Protein AF-A0A7V1FAF7-F1 (afdb_monomer_lite)

Structure (mmCIF, N/CA/C/O backbone):
data_AF-A0A7V1FAF7-F1
#
_entry.id   AF-A0A7V1FAF7-F1
#
loop_
_atom_site.group_PDB
_atom_site.id
_atom_site.type_symbol
_atom_site.label_atom_id
_atom_site.label_alt_id
_atom_site.label_comp_id
_atom_site.label_asym_id
_atom_site.label_entity_id
_atom_site.label_seq_id
_atom_site.pdbx_PDB_ins_code
_atom_site.Cartn_x
_atom_site.Cartn_y
_atom_site.Cartn_z
_atom_site.occupancy
_atom_site.B_iso_or_equiv
_atom_site.auth_seq_id
_atom_site.auth_comp_id
_atom_site.auth_asym_id
_atom_site.auth_atom_id
_atom_site.pdbx_PDB_model_num
ATOM 1 N N . MET A 1 1 ? -52.181 -5.041 28.558 1.00 62.94 1 MET A N 1
ATOM 2 C CA . MET A 1 1 ? -51.401 -6.006 27.743 1.00 62.94 1 MET A CA 1
ATOM 3 C C . MET A 1 1 ? -51.060 -5.486 26.342 1.00 62.94 1 MET A C 1
ATOM 5 O O . MET A 1 1 ? -49.881 -5.386 26.046 1.00 62.94 1 MET A O 1
ATOM 9 N N . LYS A 1 2 ? -52.021 -5.054 25.504 1.00 54.78 2 LYS A N 1
ATOM 10 C CA . LYS A 1 2 ? -51.749 -4.560 24.126 1.00 54.78 2 LYS A CA 1
ATOM 11 C C . LYS A 1 2 ? -50.791 -3.352 24.036 1.00 54.78 2 LYS A C 1
ATOM 13 O O . LYS A 1 2 ? -49.949 -3.3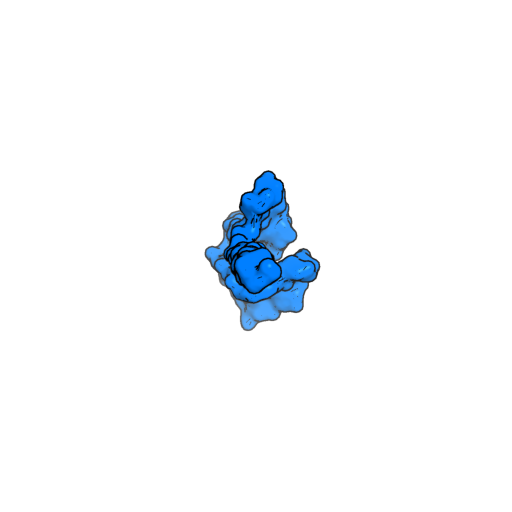06 23.151 1.00 54.78 2 LYS A O 1
ATOM 18 N N . ARG A 1 3 ? -50.874 -2.408 24.985 1.00 58.31 3 ARG A N 1
ATOM 19 C CA . ARG A 1 3 ? -49.975 -1.233 25.065 1.00 58.31 3 ARG A CA 1
ATOM 20 C C . ARG A 1 3 ? -48.541 -1.581 25.492 1.00 58.31 3 ARG A C 1
ATOM 22 O O . ARG A 1 3 ? -47.605 -0.951 25.025 1.00 58.31 3 ARG A O 1
ATOM 29 N N . LEU A 1 4 ? -48.383 -2.606 26.332 1.00 60.22 4 LEU A N 1
ATOM 30 C CA . LEU A 1 4 ? -47.076 -3.121 26.762 1.00 60.22 4 LEU A CA 1
ATOM 31 C C . LEU A 1 4 ? -46.378 -3.885 25.626 1.00 60.22 4 LEU A C 1
ATOM 33 O O . LEU A 1 4 ? -45.182 -3.717 25.426 1.00 60.22 4 LEU A O 1
ATOM 37 N N . LEU A 1 5 ? -47.138 -4.649 24.832 1.00 65.06 5 LEU A N 1
ATOM 38 C CA . LEU A 1 5 ? -46.630 -5.335 23.637 1.00 65.06 5 LEU A CA 1
ATOM 39 C C . LEU A 1 5 ? -46.196 -4.348 22.538 1.00 65.06 5 LEU A C 1
ATOM 41 O O . LEU A 1 5 ? -45.150 -4.540 21.929 1.00 65.06 5 LEU A O 1
ATOM 45 N N . ALA A 1 6 ? -46.953 -3.266 22.324 1.00 64.75 6 ALA A N 1
ATOM 46 C CA . ALA A 1 6 ? -46.592 -2.223 21.361 1.00 64.75 6 ALA A CA 1
ATOM 47 C C . ALA A 1 6 ? -45.330 -1.441 21.775 1.00 64.75 6 ALA A C 1
ATOM 49 O O . ALA A 1 6 ? -44.486 -1.150 20.933 1.00 64.75 6 ALA A O 1
ATOM 50 N N . ALA A 1 7 ? -45.172 -1.144 23.071 1.00 62.56 7 ALA A N 1
ATOM 51 C CA . ALA A 1 7 ? -43.970 -0.494 23.594 1.00 62.56 7 ALA A CA 1
ATOM 52 C C . ALA A 1 7 ? -42.727 -1.393 23.469 1.00 62.56 7 ALA A C 1
ATOM 54 O O . ALA A 1 7 ? -41.672 -0.921 23.058 1.00 62.56 7 ALA A O 1
ATOM 55 N N . ALA A 1 8 ? -42.860 -2.694 23.747 1.00 62.22 8 ALA A N 1
ATOM 56 C CA . ALA A 1 8 ? -41.775 -3.658 23.566 1.00 62.22 8 ALA A CA 1
ATOM 57 C C . ALA A 1 8 ? -41.355 -3.795 22.091 1.00 62.22 8 ALA A C 1
ATOM 59 O O . ALA A 1 8 ? -40.163 -3.798 21.796 1.00 62.22 8 ALA A O 1
ATOM 60 N N . ALA A 1 9 ? -42.313 -3.835 21.158 1.00 61.75 9 ALA A N 1
ATOM 61 C CA . ALA A 1 9 ? -42.026 -3.886 19.723 1.00 61.75 9 ALA A CA 1
ATOM 62 C C . ALA A 1 9 ? -41.311 -2.619 19.215 1.00 61.75 9 ALA A C 1
ATOM 64 O O . ALA A 1 9 ? -40.404 -2.714 18.392 1.00 61.75 9 ALA A O 1
ATOM 65 N N . LEU A 1 10 ? -41.673 -1.442 19.740 1.00 59.59 10 LEU A N 1
ATOM 66 C CA . LEU A 1 10 ? -41.027 -0.174 19.396 1.00 59.59 10 LEU A CA 1
ATOM 67 C C . LEU A 1 10 ? -39.584 -0.110 19.925 1.00 59.59 10 LEU A C 1
ATOM 69 O O . LEU A 1 10 ? -38.686 0.299 19.201 1.00 59.59 10 LEU A O 1
ATOM 73 N N . VAL A 1 11 ? -39.339 -0.579 21.152 1.00 59.62 11 VAL A N 1
ATOM 74 C CA . VAL A 1 11 ? -37.986 -0.662 21.731 1.00 59.62 11 VAL A CA 1
ATOM 75 C C . VAL A 1 11 ? -37.106 -1.646 20.948 1.00 59.62 11 VAL A C 1
ATOM 77 O O . VAL A 1 11 ? -35.963 -1.320 20.644 1.00 59.62 11 VAL A O 1
ATOM 80 N N . PHE A 1 12 ? -37.638 -2.800 20.533 1.00 59.75 12 PHE A N 1
ATOM 81 C CA . PHE A 1 12 ? -36.916 -3.738 19.660 1.00 59.75 12 PHE A CA 1
ATOM 82 C C . PHE A 1 12 ? -36.605 -3.147 18.275 1.00 59.75 12 PHE A C 1
ATOM 84 O O . PHE A 1 12 ? -35.514 -3.365 17.754 1.00 59.75 12 PHE A O 1
ATOM 91 N N . ALA A 1 13 ? -37.523 -2.365 17.699 1.00 59.53 13 ALA A N 1
ATOM 92 C CA . ALA A 1 13 ? -37.303 -1.683 16.424 1.00 59.53 13 ALA A CA 1
ATOM 93 C C . ALA A 1 13 ? -36.265 -0.549 16.523 1.00 59.53 13 ALA A C 1
ATOM 95 O O . ALA A 1 13 ? -35.507 -0.350 15.580 1.00 59.53 13 ALA A O 1
ATOM 96 N N . LEU A 1 14 ? -36.191 0.158 17.660 1.00 54.50 14 LEU A N 1
ATOM 97 C CA . LEU A 1 14 ? -35.191 1.208 17.898 1.00 54.50 14 LEU A CA 1
ATOM 98 C C . LEU A 1 14 ? -33.787 0.661 18.208 1.00 54.50 14 LEU A C 1
ATOM 100 O O . LEU A 1 14 ? -32.803 1.311 17.871 1.00 54.50 14 LEU A O 1
ATOM 104 N N . ILE A 1 15 ? -33.676 -0.512 18.840 1.00 56.88 15 ILE A N 1
ATOM 105 C CA . ILE A 1 15 ? -32.377 -1.145 19.138 1.00 56.88 15 ILE A CA 1
ATOM 106 C C . ILE A 1 15 ? -31.822 -1.878 17.901 1.00 56.88 15 ILE A C 1
ATOM 108 O O . ILE A 1 15 ? -30.610 -1.986 17.738 1.00 56.88 15 ILE A O 1
ATOM 112 N N . GLY A 1 16 ? -32.695 -2.358 17.009 1.00 53.09 16 GLY A N 1
ATOM 113 C CA . GLY A 1 16 ? -32.323 -3.174 15.848 1.00 53.09 16 GLY A CA 1
ATOM 114 C C . GLY A 1 16 ? -31.709 -2.427 14.659 1.00 53.09 16 GLY A C 1
ATOM 115 O O . GLY A 1 16 ? -31.289 -3.075 13.704 1.00 53.09 16 GLY A O 1
ATOM 116 N N . THR A 1 17 ? -31.643 -1.094 14.679 1.00 57.44 17 THR A N 1
ATOM 117 C CA . THR A 1 17 ? -31.126 -0.293 13.556 1.00 57.44 17 THR A CA 1
ATOM 118 C C . THR A 1 17 ? -29.872 0.487 13.932 1.00 57.44 17 THR A C 1
ATOM 120 O O . THR A 1 17 ? -29.803 1.699 13.738 1.00 57.44 17 THR A O 1
ATOM 123 N N . THR A 1 18 ? -28.844 -0.183 14.446 1.00 56.47 18 THR A N 1
ATOM 124 C CA . THR A 1 18 ? -27.482 0.326 14.269 1.00 56.47 18 THR A CA 1
ATOM 125 C C . THR A 1 18 ? -27.010 -0.129 12.894 1.00 56.47 18 THR A C 1
ATOM 127 O O . THR A 1 18 ? -26.489 -1.226 12.710 1.00 56.47 18 THR A O 1
ATOM 130 N N . LEU A 1 19 ? -27.240 0.705 11.878 1.00 60.78 19 LEU A N 1
ATOM 131 C CA . LEU A 1 19 ? -26.516 0.545 10.622 1.00 60.78 19 LEU A CA 1
ATOM 132 C C . LEU A 1 19 ? -25.037 0.708 10.975 1.00 60.78 19 LEU A C 1
ATOM 134 O O . LEU A 1 19 ? -24.624 1.795 11.375 1.00 60.78 19 LEU A O 1
ATOM 138 N N . ALA A 1 20 ? -24.268 -0.380 10.918 1.00 58.81 20 ALA A N 1
ATOM 139 C CA . ALA A 1 20 ? -22.827 -0.328 11.093 1.00 58.81 20 ALA A CA 1
ATOM 140 C C . ALA A 1 20 ? -22.273 0.570 9.985 1.00 58.81 20 ALA A C 1
ATOM 142 O O . ALA A 1 20 ? -22.133 0.154 8.836 1.00 58.81 20 ALA A O 1
ATOM 143 N N . GLN A 1 21 ? -22.049 1.840 10.312 1.00 57.69 21 GLN A N 1
ATOM 144 C CA . GLN A 1 21 ? -21.424 2.772 9.398 1.00 57.69 21 GLN A CA 1
ATOM 145 C C . GLN A 1 21 ? -20.025 2.231 9.128 1.00 57.69 21 GLN A C 1
ATOM 147 O O . GLN A 1 21 ? -19.254 2.017 10.063 1.00 57.69 21 GLN A O 1
ATOM 152 N N . THR A 1 22 ? -19.709 1.962 7.862 1.00 59.22 22 THR A N 1
ATOM 153 C CA . THR A 1 22 ? -18.344 1.624 7.466 1.00 59.22 22 THR A CA 1
ATOM 154 C C . THR A 1 22 ? -17.478 2.843 7.747 1.00 59.22 22 THR A C 1
ATOM 156 O O . THR A 1 22 ? -17.445 3.799 6.974 1.00 59.22 22 THR A O 1
ATOM 159 N N . VAL A 1 23 ? -16.826 2.837 8.902 1.00 64.38 23 VAL A N 1
ATOM 160 C CA . VAL A 1 23 ? -15.763 3.777 9.218 1.00 64.38 23 VAL A CA 1
ATOM 161 C C . VAL A 1 23 ? -14.527 3.230 8.523 1.00 64.38 23 VAL A C 1
ATOM 163 O O . VAL A 1 23 ? -14.087 2.123 8.824 1.00 64.38 23 VAL A O 1
ATOM 166 N N . TYR A 1 24 ? -13.991 3.974 7.557 1.00 65.50 24 TYR A N 1
ATOM 167 C CA . TYR A 1 24 ? -12.649 3.698 7.061 1.00 65.50 24 TYR A CA 1
ATOM 168 C C . TYR A 1 24 ? -11.691 3.937 8.228 1.00 65.50 24 TYR A C 1
ATOM 170 O O . TYR A 1 24 ? -11.490 5.077 8.641 1.00 65.50 24 TYR A O 1
ATOM 178 N N . SER A 1 25 ? -11.184 2.856 8.812 1.00 82.88 25 SER A N 1
ATOM 179 C CA . SER A 1 25 ? -10.341 2.906 10.006 1.00 82.88 25 SER A CA 1
ATOM 180 C C . SER A 1 25 ? -8.881 3.190 9.681 1.00 82.88 25 SER A C 1
ATOM 182 O O . SER A 1 25 ? -8.153 3.618 10.563 1.00 82.88 25 SER A O 1
ATOM 184 N N . ASP A 1 26 ? -8.453 2.992 8.435 1.00 92.56 26 ASP A N 1
ATOM 185 C CA . ASP A 1 26 ? -7.047 3.057 8.050 1.00 92.56 26 ASP A CA 1
ATOM 186 C C . ASP A 1 26 ? -6.804 4.061 6.912 1.00 92.56 26 ASP A C 1
ATOM 188 O O . ASP A 1 26 ? -7.521 4.082 5.908 1.00 92.56 26 ASP A O 1
ATOM 192 N N . LEU A 1 27 ? -5.735 4.849 7.039 1.00 95.25 27 LEU A N 1
ATOM 193 C CA . LEU A 1 27 ? -5.118 5.595 5.942 1.00 95.25 27 LEU A CA 1
ATOM 194 C C . LEU A 1 27 ? -3.801 4.930 5.548 1.00 95.25 27 LEU A C 1
ATOM 196 O O . LEU A 1 27 ? -2.981 4.617 6.410 1.00 95.25 27 LEU A O 1
ATOM 200 N N . PHE A 1 28 ? -3.565 4.784 4.248 1.00 97.56 28 PHE A N 1
ATOM 201 C CA . PHE A 1 28 ? -2.270 4.369 3.713 1.00 97.56 28 PHE A CA 1
ATOM 202 C C . PHE A 1 28 ? -1.528 5.587 3.168 1.00 97.56 28 PHE A C 1
ATOM 204 O O . PHE A 1 28 ? -2.108 6.403 2.452 1.00 97.56 28 PHE A O 1
ATOM 211 N N . VAL A 1 29 ? -0.251 5.710 3.520 1.00 98.19 29 VAL A N 1
ATOM 212 C CA . VAL A 1 29 ? 0.606 6.841 3.154 1.00 98.19 29 VAL A CA 1
ATOM 213 C C . VAL A 1 29 ? 1.770 6.317 2.338 1.00 98.19 29 VAL A C 1
ATOM 215 O O . VAL A 1 29 ? 2.552 5.507 2.831 1.00 98.19 29 VAL A O 1
ATOM 218 N N . LEU A 1 30 ? 1.881 6.778 1.095 1.00 98.50 30 LEU A N 1
ATOM 219 C CA . LEU A 1 30 ? 3.007 6.441 0.239 1.00 98.50 30 LEU A CA 1
ATOM 220 C C . LEU A 1 30 ? 4.213 7.330 0.564 1.00 98.50 30 LEU A C 1
ATOM 222 O O . LEU A 1 30 ? 4.149 8.549 0.403 1.00 98.50 30 LEU A O 1
ATOM 226 N N . ASN A 1 31 ? 5.327 6.716 0.955 1.00 97.81 31 ASN A N 1
ATOM 227 C CA . ASN A 1 31 ? 6.591 7.397 1.212 1.00 97.81 31 ASN A CA 1
ATOM 228 C C . ASN A 1 31 ? 7.480 7.293 -0.035 1.00 97.81 31 ASN A C 1
ATOM 230 O O . ASN A 1 31 ? 8.365 6.447 -0.089 1.00 97.81 31 ASN A O 1
ATOM 234 N N . GLY A 1 32 ? 7.251 8.146 -1.039 1.00 95.75 32 GLY A N 1
ATOM 235 C CA . GLY A 1 32 ? 7.875 8.024 -2.368 1.00 95.75 32 GLY A CA 1
ATOM 236 C C . GLY A 1 32 ? 9.400 7.847 -2.367 1.00 95.75 32 GLY A C 1
ATOM 237 O O . GLY A 1 32 ? 9.909 6.889 -2.931 1.00 95.75 32 GLY A O 1
ATOM 238 N N . LEU A 1 33 ? 10.134 8.729 -1.680 1.00 93.06 33 LEU A N 1
ATOM 239 C CA . LEU A 1 33 ? 11.602 8.632 -1.571 1.00 93.06 33 LEU A CA 1
ATOM 240 C C . LEU A 1 33 ? 12.081 7.518 -0.630 1.00 93.06 33 LEU A C 1
ATOM 242 O O . LEU A 1 33 ? 13.255 7.169 -0.645 1.00 93.06 33 LEU A O 1
ATOM 246 N N . GLY A 1 34 ? 11.198 7.025 0.236 1.00 96.69 34 GLY A N 1
ATOM 247 C CA . GLY A 1 34 ? 11.496 5.952 1.177 1.00 96.69 34 GLY A CA 1
ATOM 248 C C . GLY A 1 34 ? 11.046 4.579 0.689 1.00 96.69 34 GLY A C 1
ATOM 249 O O . GLY A 1 34 ? 11.142 3.646 1.478 1.00 96.69 34 GLY A O 1
ATOM 250 N N . GLU A 1 35 ? 10.497 4.480 -0.529 1.00 98.06 35 GLU A N 1
ATOM 251 C CA . GLU A 1 35 ? 10.071 3.238 -1.200 1.00 98.06 35 GLU A CA 1
ATOM 252 C C . GLU A 1 35 ? 9.264 2.302 -0.291 1.00 98.06 35 GLU A C 1
ATOM 254 O O . GLU A 1 35 ? 9.471 1.089 -0.199 1.00 98.06 35 GLU A O 1
ATOM 259 N N . THR A 1 36 ? 8.337 2.905 0.451 1.00 98.56 36 THR A N 1
ATOM 260 C CA . THR A 1 36 ? 7.501 2.207 1.423 1.00 98.56 36 THR A CA 1
ATOM 261 C C . THR A 1 36 ? 6.094 2.785 1.474 1.00 98.56 36 THR A C 1
ATOM 263 O O . THR A 1 36 ? 5.840 3.924 1.077 1.00 98.56 36 THR A O 1
ATOM 266 N N . VAL A 1 37 ? 5.170 2.010 2.036 1.00 98.75 37 VAL A N 1
ATOM 267 C CA . VAL A 1 37 ? 3.841 2.469 2.441 1.00 98.75 37 VAL A CA 1
ATOM 268 C C . VAL A 1 37 ? 3.704 2.344 3.956 1.00 98.75 37 VAL A C 1
ATOM 270 O O . VAL A 1 37 ? 3.919 1.270 4.513 1.00 98.75 37 VAL A O 1
ATOM 273 N N . SER A 1 38 ? 3.308 3.425 4.624 1.00 98.56 38 SER A N 1
ATOM 274 C CA . SER A 1 38 ? 2.917 3.437 6.041 1.00 98.56 38 SER A CA 1
ATOM 275 C C . SER A 1 38 ? 1.396 3.316 6.194 1.00 98.56 38 SER A C 1
ATOM 277 O O . SER A 1 38 ? 0.645 3.632 5.270 1.00 98.56 38 SER A O 1
ATOM 279 N N . LYS A 1 39 ? 0.928 2.905 7.377 1.00 97.50 39 LYS A N 1
ATOM 280 C CA . LYS A 1 39 ? -0.497 2.864 7.743 1.00 97.50 39 LYS A CA 1
ATOM 281 C C . LYS A 1 39 ? -0.768 3.716 8.980 1.00 97.50 39 LYS A C 1
ATOM 283 O O . LYS A 1 39 ? -0.010 3.647 9.944 1.00 97.50 39 LYS A O 1
ATOM 288 N N . ILE A 1 40 ? -1.858 4.472 8.977 1.00 97.06 40 ILE A N 1
ATOM 289 C CA . ILE A 1 40 ? -2.370 5.205 10.138 1.00 97.06 40 ILE A CA 1
ATOM 290 C C . ILE A 1 40 ? -3.739 4.627 10.481 1.00 97.06 40 ILE A C 1
ATOM 292 O O . ILE A 1 40 ? -4.662 4.746 9.680 1.00 97.06 40 ILE A O 1
ATOM 296 N N . GLY A 1 41 ? -3.855 4.015 11.656 1.00 94.62 41 GLY A N 1
ATOM 297 C CA . GLY A 1 41 ? -5.123 3.558 12.216 1.00 94.62 41 GLY A CA 1
ATOM 298 C C . GLY A 1 41 ? -5.793 4.710 12.942 1.00 94.62 41 GLY A C 1
ATOM 299 O O . GLY A 1 41 ? -5.329 5.138 13.998 1.00 94.62 41 GLY A O 1
ATOM 300 N N . LEU A 1 42 ? -6.867 5.225 12.354 1.00 91.06 42 LEU A N 1
ATOM 301 C CA . LEU A 1 42 ? -7.664 6.339 12.861 1.00 91.06 42 LEU A CA 1
ATOM 302 C C . LEU A 1 42 ? -8.473 5.958 14.105 1.00 91.06 42 LEU A C 1
ATOM 304 O O . LEU A 1 42 ? -8.832 6.829 14.890 1.00 91.06 42 LEU A O 1
ATOM 308 N N . THR A 1 43 ? -8.768 4.669 14.283 1.00 89.25 43 THR A N 1
ATOM 309 C CA . THR A 1 43 ? -9.476 4.144 15.459 1.00 89.25 43 THR A CA 1
ATOM 310 C C . THR A 1 43 ? -8.533 3.736 16.585 1.00 89.25 43 THR A C 1
ATOM 312 O O . THR A 1 43 ? -8.860 3.896 17.756 1.00 89.25 43 THR A O 1
ATOM 315 N N . GLU A 1 44 ? -7.362 3.216 16.235 1.00 88.06 44 GLU A N 1
ATOM 316 C CA . GLU A 1 44 ? -6.342 2.730 17.160 1.00 88.06 44 GLU A CA 1
ATOM 317 C C . GLU A 1 44 ? -5.410 3.840 17.652 1.00 88.06 44 GLU A C 1
ATOM 319 O O . GLU A 1 44 ? -4.582 3.577 18.522 1.00 88.06 44 GLU A O 1
ATOM 324 N N . ASP A 1 45 ? -5.516 5.040 17.070 1.00 88.62 45 ASP A N 1
ATOM 325 C CA . ASP A 1 45 ? -4.601 6.168 17.278 1.00 88.62 45 ASP A CA 1
ATOM 326 C C . ASP A 1 45 ? -3.129 5.729 17.164 1.00 88.62 45 ASP A C 1
ATOM 328 O O . ASP A 1 45 ? -2.276 5.987 18.016 1.00 88.62 45 ASP A O 1
ATOM 332 N N . ARG A 1 46 ? -2.843 4.951 16.110 1.00 94.56 46 ARG A N 1
ATOM 333 C CA . ARG A 1 46 ? -1.554 4.279 15.925 1.00 94.56 46 ARG A CA 1
ATOM 334 C C . ARG A 1 46 ? -1.032 4.432 14.507 1.00 94.56 46 ARG A C 1
ATOM 336 O O . ARG A 1 46 ? -1.756 4.267 13.531 1.00 94.56 46 ARG A O 1
ATOM 343 N N . ILE A 1 47 ? 0.277 4.651 14.405 1.00 97.31 47 ILE A N 1
ATOM 344 C CA . ILE A 1 47 ? 1.010 4.662 13.140 1.00 97.31 47 ILE A CA 1
ATOM 345 C C . ILE A 1 47 ? 1.863 3.394 13.036 1.00 97.31 47 ILE A C 1
ATOM 347 O O . ILE A 1 47 ? 2.618 3.054 13.950 1.00 97.31 47 ILE A O 1
ATOM 351 N N . TRP A 1 48 ? 1.768 2.712 11.898 1.00 97.62 48 TRP A N 1
ATOM 352 C CA . TRP A 1 48 ? 2.687 1.664 11.465 1.00 97.62 48 TRP A CA 1
ATOM 353 C C . TRP A 1 48 ? 3.541 2.213 10.325 1.00 97.62 48 TRP A C 1
ATOM 355 O O . TRP A 1 48 ? 3.093 2.304 9.181 1.00 97.62 48 TRP A O 1
ATOM 365 N N . ASN A 1 49 ? 4.765 2.616 10.654 1.00 98.06 49 ASN A N 1
ATOM 366 C CA . ASN A 1 49 ? 5.706 3.135 9.668 1.00 98.06 49 ASN A CA 1
ATOM 367 C C . ASN A 1 49 ? 6.272 2.009 8.805 1.00 98.06 49 ASN A C 1
ATOM 369 O O . ASN A 1 49 ? 6.578 0.940 9.331 1.00 98.06 49 ASN A O 1
ATOM 373 N N . ASN A 1 50 ? 6.465 2.291 7.514 1.00 97.81 50 ASN A N 1
ATOM 374 C CA . ASN A 1 50 ? 7.157 1.410 6.570 1.00 97.81 50 ASN A CA 1
ATOM 375 C C . ASN A 1 50 ? 6.579 -0.016 6.553 1.00 97.81 50 ASN A C 1
ATOM 377 O O . ASN A 1 50 ? 7.312 -1.001 6.585 1.00 97.81 50 ASN A O 1
ATOM 381 N N . LEU A 1 51 ? 5.249 -0.112 6.568 1.00 97.81 51 LEU A N 1
ATOM 382 C CA . LEU A 1 51 ? 4.514 -1.367 6.696 1.00 97.81 51 LEU A CA 1
ATOM 383 C C . LEU A 1 51 ? 4.740 -2.297 5.497 1.00 97.81 51 LEU A C 1
ATOM 385 O O . LEU A 1 51 ? 4.854 -3.507 5.676 1.00 97.81 51 LEU A O 1
ATOM 389 N N . TYR A 1 52 ? 4.817 -1.730 4.293 1.00 98.19 52 TYR A N 1
ATOM 390 C CA . TYR A 1 52 ? 5.125 -2.454 3.061 1.00 98.19 52 TYR A CA 1
ATOM 391 C C . TYR A 1 52 ? 6.286 -1.779 2.340 1.00 98.19 52 TYR A C 1
ATOM 393 O O . TYR A 1 52 ? 6.342 -0.551 2.299 1.00 98.19 52 TYR A O 1
ATOM 401 N N . THR A 1 53 ? 7.181 -2.567 1.752 1.00 98.06 53 THR A N 1
ATOM 402 C CA . THR A 1 53 ? 8.183 -2.093 0.787 1.00 98.06 53 THR A CA 1
ATOM 403 C C . THR A 1 53 ? 7.572 -2.032 -0.608 1.00 98.06 53 THR A C 1
ATOM 405 O O . THR A 1 53 ? 6.697 -2.841 -0.935 1.00 98.06 53 THR A O 1
ATOM 408 N N . THR A 1 54 ? 8.035 -1.093 -1.425 1.00 98.31 54 THR A N 1
ATOM 409 C CA . THR A 1 54 ? 7.587 -0.925 -2.811 1.00 98.31 54 THR A CA 1
ATOM 410 C C . THR A 1 54 ? 8.672 -1.316 -3.811 1.00 98.31 54 THR A C 1
ATOM 412 O O . THR A 1 54 ? 9.762 -1.724 -3.413 1.00 98.31 54 THR A O 1
ATOM 415 N N . GLY A 1 55 ? 8.364 -1.189 -5.104 1.00 97.44 55 GLY A N 1
ATOM 416 C CA . GLY A 1 55 ? 9.387 -1.084 -6.144 1.00 97.44 55 GLY A CA 1
ATOM 417 C C . GLY A 1 55 ? 9.939 0.342 -6.250 1.00 97.44 55 GLY A C 1
ATOM 418 O O . GLY A 1 55 ? 9.670 1.189 -5.391 1.00 97.44 55 GLY A O 1
ATOM 419 N N . ASP A 1 56 ? 10.671 0.602 -7.332 1.00 97.38 56 ASP A N 1
ATOM 420 C CA . ASP A 1 56 ? 11.432 1.839 -7.518 1.00 97.38 56 ASP A CA 1
ATOM 421 C C . ASP A 1 56 ? 10.536 3.034 -7.880 1.00 97.38 56 ASP A C 1
ATOM 423 O O . ASP A 1 56 ? 9.734 2.987 -8.826 1.00 97.38 56 ASP A O 1
ATOM 427 N N . VAL A 1 57 ? 10.742 4.152 -7.175 1.00 96.50 57 VAL A N 1
ATOM 428 C CA . VAL A 1 57 ? 10.035 5.432 -7.382 1.00 96.50 57 VAL A CA 1
ATOM 429 C C . VAL A 1 57 ? 8.510 5.236 -7.459 1.00 96.50 57 VAL A C 1
ATOM 431 O O . VAL A 1 57 ? 7.881 5.472 -8.504 1.00 96.50 57 VAL A O 1
ATOM 434 N N . PRO A 1 58 ? 7.873 4.786 -6.366 1.00 98.19 58 PRO A N 1
ATOM 435 C CA . PRO A 1 58 ? 6.429 4.684 -6.330 1.00 98.19 58 PRO A CA 1
ATOM 436 C C . PRO A 1 58 ? 5.815 6.08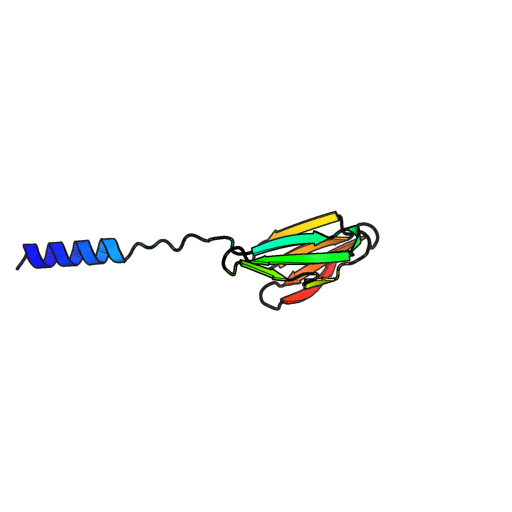7 -6.316 1.00 98.19 58 PRO A C 1
ATOM 438 O O . PRO A 1 58 ? 6.309 6.995 -5.641 1.00 98.19 58 PRO A O 1
ATOM 441 N N . ASN A 1 59 ? 4.715 6.283 -7.041 1.00 97.00 59 ASN A N 1
ATOM 442 C CA . ASN A 1 59 ? 4.096 7.610 -7.157 1.00 97.00 59 ASN A CA 1
ATOM 443 C C . ASN A 1 59 ? 2.603 7.650 -6.811 1.00 97.00 59 ASN A C 1
ATOM 445 O O . ASN A 1 59 ? 2.075 8.726 -6.526 1.00 97.00 59 ASN A O 1
ATOM 449 N N . GLN A 1 60 ? 1.920 6.505 -6.806 1.00 97.88 60 GLN A N 1
ATOM 450 C CA . GLN A 1 60 ? 0.486 6.446 -6.573 1.00 97.88 60 GLN A CA 1
ATOM 451 C C . GLN A 1 60 ? 0.088 5.153 -5.872 1.00 97.88 60 GLN A C 1
ATOM 453 O O . GLN A 1 60 ? 0.617 4.080 -6.155 1.00 97.88 60 GLN A O 1
ATOM 458 N N . ILE A 1 61 ? -0.903 5.266 -4.986 1.00 98.50 61 ILE A N 1
ATOM 459 C CA . ILE A 1 61 ? -1.562 4.122 -4.366 1.00 98.50 61 ILE A CA 1
ATOM 460 C C . ILE A 1 61 ? -3.081 4.211 -4.487 1.00 98.50 61 ILE A C 1
ATOM 462 O O . ILE A 1 61 ? -3.660 5.301 -4.525 1.00 98.50 61 ILE A O 1
ATOM 466 N N . ARG A 1 62 ? -3.743 3.053 -4.515 1.00 97.88 62 ARG A N 1
ATOM 467 C CA . ARG A 1 62 ? -5.204 2.941 -4.468 1.00 97.88 62 ARG A CA 1
ATOM 468 C C . ARG A 1 62 ? -5.609 1.731 -3.643 1.00 97.88 62 ARG A C 1
ATOM 470 O O . ARG A 1 62 ? -5.124 0.635 -3.884 1.00 97.88 62 ARG A O 1
ATOM 477 N N . VAL A 1 63 ? -6.552 1.914 -2.725 1.00 96.94 63 VAL A N 1
ATOM 478 C CA . VAL A 1 63 ? -7.246 0.795 -2.076 1.00 96.94 63 VAL A CA 1
ATOM 479 C C . VAL A 1 63 ? -8.523 0.483 -2.856 1.00 96.94 63 VAL A C 1
ATOM 481 O O . VAL A 1 63 ? -9.296 1.390 -3.180 1.00 96.94 63 VAL A O 1
ATOM 484 N N . TRP A 1 64 ? -8.742 -0.793 -3.171 1.00 95.25 64 TRP A N 1
ATOM 485 C CA . TRP A 1 64 ? -9.992 -1.312 -3.726 1.00 95.25 64 TRP A CA 1
ATOM 486 C C . TRP A 1 64 ? -10.278 -2.691 -3.134 1.00 95.25 64 TRP A C 1
ATOM 488 O O . TRP A 1 64 ? -9.518 -3.636 -3.347 1.00 95.25 64 TRP A O 1
ATOM 498 N N . GLY A 1 65 ? -11.396 -2.815 -2.415 1.00 93.62 65 GLY A N 1
ATOM 499 C CA . GLY A 1 65 ? -11.704 -4.028 -1.660 1.00 93.62 65 GLY A CA 1
ATOM 500 C C . GLY A 1 65 ? -10.604 -4.324 -0.639 1.00 93.62 65 GLY A C 1
ATOM 501 O O . GLY A 1 65 ? -10.186 -3.435 0.094 1.00 93.62 65 GLY A O 1
ATOM 502 N N . ASP A 1 66 ? -10.113 -5.561 -0.636 1.00 95.31 66 ASP A N 1
ATOM 503 C CA . ASP A 1 66 ? -9.045 -6.038 0.252 1.00 95.31 66 ASP A CA 1
ATOM 504 C C . ASP A 1 66 ? -7.642 -5.907 -0.375 1.00 95.31 66 ASP A C 1
ATOM 506 O O . ASP A 1 66 ? -6.713 -6.650 -0.061 1.00 95.31 66 ASP A O 1
ATOM 510 N N . SER A 1 67 ? -7.487 -5.010 -1.349 1.00 97.94 67 SER A N 1
ATOM 511 C CA . SER A 1 67 ? -6.245 -4.851 -2.103 1.00 97.94 67 SER A CA 1
ATOM 512 C C . SER A 1 67 ? -5.765 -3.409 -2.103 1.00 97.94 67 SER A C 1
ATOM 514 O O . SER A 1 67 ? -6.532 -2.478 -2.358 1.00 97.94 67 SER A O 1
ATOM 516 N N . LEU A 1 68 ? -4.471 -3.247 -1.846 1.00 98.56 68 LEU A N 1
ATOM 517 C CA . LEU A 1 68 ? -3.715 -2.020 -2.036 1.00 98.56 68 LEU A CA 1
ATOM 518 C C . LEU A 1 68 ? -2.863 -2.176 -3.298 1.00 98.56 68 LEU A C 1
ATOM 520 O O . LEU A 1 68 ? -2.004 -3.050 -3.376 1.00 98.56 68 LEU A O 1
ATOM 524 N N . TYR A 1 69 ? -3.122 -1.314 -4.271 1.00 98.69 69 TYR A N 1
ATOM 525 C CA . TYR A 1 69 ? -2.408 -1.225 -5.536 1.00 98.69 69 TYR A CA 1
ATOM 526 C C . TYR A 1 69 ? -1.385 -0.103 -5.437 1.00 98.69 69 TYR A C 1
ATOM 528 O O . TYR A 1 69 ? -1.738 0.996 -5.001 1.00 98.69 69 TYR A O 1
ATOM 536 N N . ILE A 1 70 ? -0.147 -0.376 -5.835 1.00 98.75 70 ILE A N 1
ATOM 537 C CA . ILE A 1 70 ? 0.979 0.555 -5.750 1.00 98.75 70 ILE A CA 1
ATOM 538 C C . ILE A 1 70 ? 1.612 0.641 -7.137 1.00 98.75 70 ILE A C 1
ATOM 540 O O . ILE A 1 70 ? 2.061 -0.368 -7.677 1.00 98.75 70 ILE A O 1
ATOM 544 N N . LEU A 1 71 ? 1.607 1.837 -7.724 1.00 98.50 71 LEU A N 1
ATOM 545 C CA . LEU A 1 71 ? 2.252 2.104 -9.005 1.00 98.50 71 LEU A CA 1
ATOM 546 C C . LEU A 1 71 ? 3.715 2.481 -8.769 1.00 98.50 71 LEU A C 1
ATOM 548 O O . LEU A 1 71 ? 3.995 3.538 -8.195 1.00 98.50 71 LEU A O 1
ATOM 552 N N . ASN A 1 72 ? 4.622 1.637 -9.254 1.00 98.38 72 ASN A N 1
ATOM 553 C CA . ASN A 1 72 ? 6.065 1.843 -9.211 1.00 98.38 72 ASN A CA 1
ATOM 554 C C . ASN A 1 72 ? 6.543 2.325 -10.586 1.00 98.38 72 ASN A C 1
ATOM 556 O O . ASN A 1 72 ? 6.495 1.585 -11.567 1.00 98.38 72 ASN A O 1
ATOM 560 N N . SER A 1 73 ? 6.953 3.590 -10.692 1.00 95.94 73 SER A N 1
ATOM 561 C CA . SER A 1 73 ? 7.167 4.214 -12.008 1.00 95.94 73 SER A CA 1
ATOM 562 C C . SER A 1 73 ? 8.474 3.821 -12.673 1.00 95.94 73 SER A C 1
ATOM 564 O O . SER A 1 73 ? 8.517 3.735 -13.895 1.00 95.94 73 SER A O 1
ATOM 566 N N . VAL A 1 74 ? 9.542 3.618 -11.897 1.00 96.31 74 VAL A N 1
ATOM 567 C CA . VAL A 1 74 ? 10.850 3.267 -12.468 1.00 96.31 74 VAL A CA 1
ATOM 568 C C . VAL A 1 74 ? 10.942 1.772 -12.726 1.00 96.31 74 VAL A C 1
ATOM 570 O O . VAL A 1 74 ? 11.350 1.383 -13.819 1.00 96.31 74 VAL A O 1
ATOM 573 N N . SER A 1 75 ? 10.474 0.935 -11.795 1.00 95.50 75 SER A N 1
ATOM 574 C CA . SER A 1 75 ? 10.384 -0.508 -12.051 1.00 95.50 75 SER A CA 1
ATOM 575 C C . SER A 1 75 ? 9.337 -0.848 -13.113 1.00 95.50 75 SER A C 1
ATOM 577 O O . SER A 1 75 ? 9.388 -1.930 -13.679 1.00 95.50 75 SER A O 1
ATOM 579 N N . SER A 1 76 ? 8.443 0.095 -13.441 1.00 97.06 76 SER A N 1
ATOM 580 C CA . SER A 1 76 ? 7.359 -0.072 -14.416 1.00 97.06 76 SER A CA 1
ATOM 581 C C . SER A 1 76 ? 6.368 -1.168 -14.022 1.00 97.06 76 SER A C 1
ATOM 583 O O . SER A 1 76 ? 5.856 -1.861 -14.888 1.00 97.06 76 SER A O 1
ATOM 585 N N . THR A 1 77 ? 6.080 -1.311 -12.723 1.00 98.19 77 THR A N 1
ATOM 586 C CA . THR A 1 77 ? 5.210 -2.383 -12.217 1.00 98.19 77 THR A CA 1
ATOM 587 C C . THR A 1 77 ? 4.025 -1.868 -11.404 1.00 98.19 77 THR A C 1
ATOM 589 O O . THR A 1 77 ? 4.075 -0.811 -10.763 1.00 98.19 77 THR A O 1
ATOM 592 N N . LEU A 1 78 ? 2.933 -2.636 -11.412 1.00 98.56 78 LEU A N 1
ATOM 593 C CA . LEU A 1 78 ? 1.810 -2.489 -10.491 1.00 98.56 78 LEU A CA 1
ATOM 594 C C . LEU A 1 78 ? 1.883 -3.587 -9.429 1.00 98.56 78 LEU A C 1
ATOM 596 O O . LEU A 1 78 ? 1.511 -4.737 -9.663 1.00 98.56 78 LEU A O 1
ATOM 600 N N . GLN A 1 79 ? 2.331 -3.216 -8.238 1.00 98.69 79 GLN A N 1
ATOM 601 C CA . GLN A 1 79 ? 2.409 -4.115 -7.094 1.00 98.69 79 GLN A CA 1
ATOM 602 C C . GLN A 1 79 ? 1.047 -4.203 -6.393 1.00 98.69 79 GLN A C 1
ATOM 604 O O . GLN A 1 79 ? 0.358 -3.196 -6.207 1.00 98.69 79 GLN A O 1
ATOM 609 N N . ILE A 1 80 ? 0.659 -5.412 -5.978 1.00 98.75 80 ILE A N 1
ATOM 610 C CA . ILE A 1 80 ? -0.629 -5.678 -5.327 1.00 98.75 80 ILE A CA 1
ATOM 611 C C . ILE A 1 80 ? -0.393 -6.323 -3.962 1.00 98.75 80 ILE A C 1
ATOM 613 O O . ILE A 1 80 ? 0.112 -7.444 -3.850 1.00 98.75 80 ILE A O 1
ATOM 617 N N . VAL A 1 81 ? -0.817 -5.623 -2.911 1.00 98.69 81 VAL A N 1
ATOM 618 C CA . VAL A 1 81 ? -0.797 -6.086 -1.521 1.00 98.69 81 VAL A CA 1
ATOM 619 C C . VAL A 1 81 ? -2.202 -6.490 -1.101 1.00 98.69 81 VAL A C 1
ATOM 621 O O . VAL A 1 81 ? -3.139 -5.703 -1.227 1.00 98.69 81 VAL A O 1
ATOM 624 N N . ASN A 1 82 ? -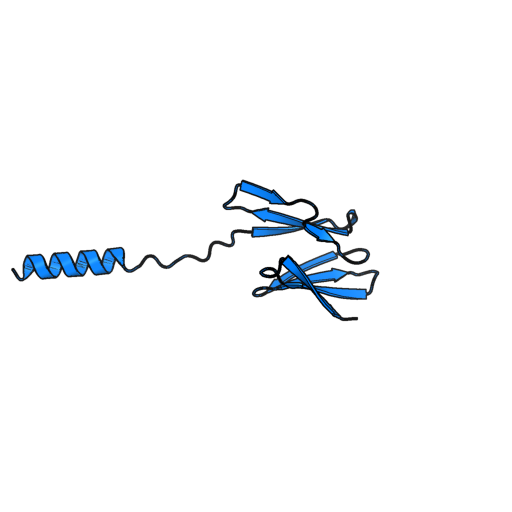2.355 -7.704 -0.575 1.00 98.12 82 ASN A N 1
ATOM 625 C CA . ASN A 1 82 ? -3.598 -8.118 0.068 1.00 98.12 82 ASN A CA 1
ATOM 626 C C . ASN A 1 82 ? -3.580 -7.649 1.530 1.00 98.12 82 ASN A C 1
ATOM 628 O O . ASN A 1 82 ? -2.659 -7.984 2.279 1.00 98.12 82 ASN A O 1
ATOM 632 N N . LEU A 1 83 ? -4.579 -6.858 1.920 1.00 96.31 83 LEU A N 1
ATOM 633 C CA . LEU A 1 83 ? -4.607 -6.187 3.219 1.00 96.31 83 LEU A CA 1
ATOM 634 C C . LEU A 1 83 ? -4.937 -7.151 4.364 1.00 96.31 83 LEU A C 1
ATOM 636 O O . LEU A 1 83 ? -4.319 -7.052 5.421 1.00 96.31 83 LEU A O 1
ATOM 640 N N . SER A 1 84 ? -5.824 -8.123 4.143 1.00 94.88 84 SER A N 1
ATOM 641 C CA . SER A 1 84 ? -6.146 -9.156 5.137 1.00 94.88 84 SER A CA 1
ATOM 642 C C . SER A 1 84 ? -4.975 -10.106 5.407 1.00 94.88 84 SER A C 1
ATOM 644 O O . SER A 1 84 ? -4.755 -10.520 6.543 1.00 94.88 84 SER A O 1
ATOM 646 N N . ALA A 1 85 ? -4.198 -10.442 4.377 1.00 96.81 85 ALA A N 1
ATOM 647 C CA . ALA A 1 85 ? -3.000 -11.270 4.485 1.00 96.81 85 ALA A CA 1
ATOM 648 C C . ALA A 1 85 ? -1.762 -10.474 4.925 1.00 96.81 85 ALA A C 1
ATOM 650 O O . ALA A 1 85 ? -0.760 -11.081 5.302 1.00 96.81 85 ALA A O 1
ATOM 651 N N . GLY A 1 86 ? -1.807 -9.141 4.837 1.00 95.94 86 GLY A N 1
ATOM 652 C CA . GLY A 1 86 ? -0.711 -8.252 5.216 1.00 95.94 86 GLY A CA 1
ATOM 653 C C . GLY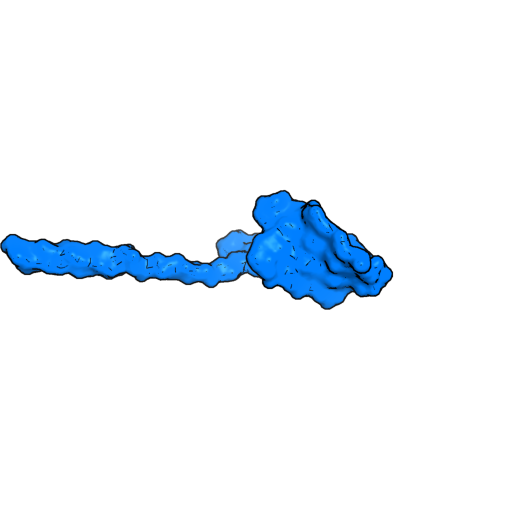 A 1 86 ? 0.562 -8.446 4.390 1.00 95.94 86 GLY A C 1
ATOM 654 O O . GLY A 1 86 ? 1.658 -8.290 4.924 1.00 95.94 86 GLY A O 1
ATOM 655 N N . ARG A 1 87 ? 0.453 -8.834 3.112 1.00 97.19 87 ARG A N 1
ATOM 656 C CA . ARG A 1 87 ? 1.621 -9.065 2.242 1.00 97.19 87 ARG A CA 1
ATOM 657 C C . ARG A 1 87 ? 1.320 -8.840 0.764 1.00 97.19 87 ARG A C 1
ATOM 659 O O . ARG A 1 87 ? 0.169 -8.940 0.335 1.00 97.19 87 ARG A O 1
ATOM 666 N N . GLN A 1 88 ? 2.370 -8.600 -0.020 1.00 98.00 88 GLN A N 1
ATOM 667 C CA . GLN A 1 88 ? 2.293 -8.652 -1.480 1.00 98.00 88 GLN A CA 1
ATOM 668 C C . GLN A 1 88 ? 1.833 -10.040 -1.934 1.00 98.00 88 GLN A C 1
ATOM 670 O O . GLN A 1 88 ? 2.287 -11.066 -1.420 1.00 98.00 88 GLN A O 1
ATOM 675 N N . VAL A 1 89 ? 0.912 -10.056 -2.893 1.00 98.50 89 VAL A N 1
ATOM 676 C CA . VAL A 1 89 ? 0.342 -11.285 -3.462 1.00 98.50 89 VAL A CA 1
ATOM 677 C C . VAL A 1 89 ? 0.512 -11.375 -4.972 1.00 98.50 89 VAL A C 1
ATOM 679 O O . VAL A 1 89 ? 0.460 -12.478 -5.506 1.00 98.50 89 VAL A O 1
ATOM 682 N N . ALA A 1 90 ? 0.723 -10.247 -5.650 1.00 98.19 90 ALA A N 1
ATOM 683 C CA . ALA A 1 90 ? 0.943 -10.204 -7.086 1.00 98.19 90 ALA A CA 1
ATOM 684 C C . ALA A 1 90 ? 1.716 -8.943 -7.493 1.00 98.19 90 ALA A C 1
ATOM 686 O O . ALA A 1 90 ? 1.822 -7.981 -6.726 1.00 98.19 90 ALA A O 1
ATOM 687 N N . GLU A 1 91 ? 2.230 -8.975 -8.715 1.00 98.12 91 GLU A N 1
ATOM 688 C CA . GLU A 1 91 ? 2.844 -7.861 -9.427 1.00 98.12 91 GLU A CA 1
ATOM 689 C C . GLU A 1 91 ? 2.506 -8.007 -10.913 1.00 98.12 91 GLU A C 1
ATOM 691 O O . GLU A 1 91 ? 2.344 -9.131 -11.398 1.00 98.12 91 GLU A O 1
ATOM 696 N N . ILE A 1 92 ? 2.314 -6.884 -11.597 1.00 98.00 92 ILE A N 1
ATOM 697 C CA . ILE A 1 92 ? 2.028 -6.823 -13.032 1.00 98.00 92 ILE A CA 1
ATOM 698 C C . ILE A 1 92 ? 3.081 -5.922 -13.674 1.00 98.00 92 ILE A C 1
ATOM 700 O O . ILE A 1 92 ? 3.257 -4.799 -13.198 1.00 98.00 92 ILE A O 1
ATOM 704 N N . ASP A 1 93 ? 3.707 -6.412 -14.742 1.00 93.81 93 ASP A N 1
ATO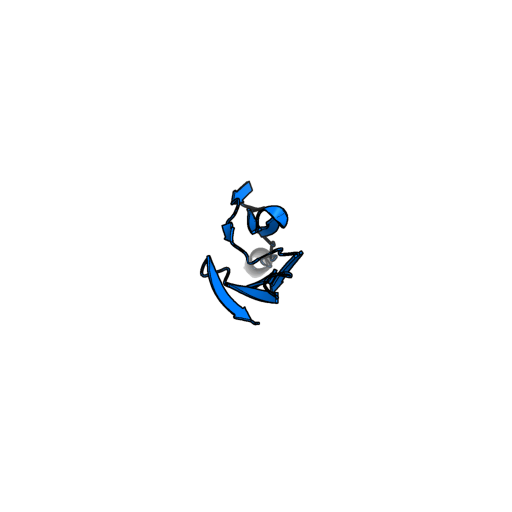M 705 C CA . ASP A 1 93 ? 4.686 -5.700 -15.578 1.00 93.81 93 ASP A CA 1
ATOM 706 C C . ASP A 1 93 ? 4.027 -5.066 -16.818 1.00 93.81 93 ASP A C 1
ATOM 708 O O . ASP A 1 93 ? 3.067 -5.673 -17.361 1.00 93.81 93 ASP A O 1
#

Radius of gyration: 21.46 Å; chains: 1; bounding box: 63×20×43 Å

Sequence (93 aa):
MKRLLAAAALVFALIGTTLAQTVYSDLFVLNGLGETVSKIGLTEDRIWNNLYTTGDVPNQIRVWGDSLYILNSVSSTLQIVNLSAGRQVAEID

Foldseek 3Di: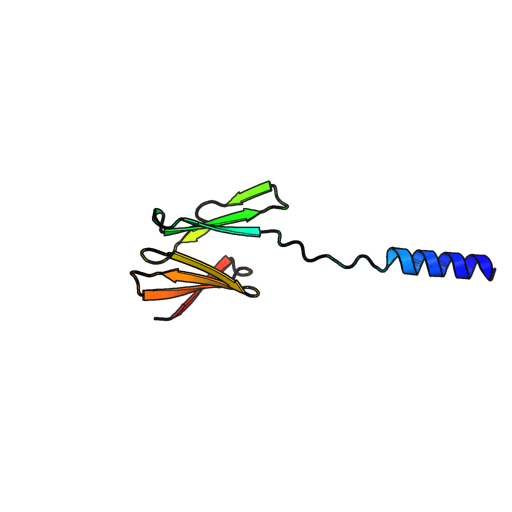
DVVVVVVVVVVCVVVVDPPPPPDPQKDWDDPQVVQAIKIQGNPVRDIRPRLDGHDHRWDDWDDDDQWIWIQHPVVRKIWIARNVVSGTDDMDD

Secondary structure (DSSP, 8-state):
-HHHHHHHHHHHHHHS---------EEEEEEGGGTEEEEEETTTTEEEEEEEE-SSSEEEEEEETTEEEEEETTTTEEEEEETTTTEEEEEE-

pLDDT: mean 87.06, std 16.34, range [53.09, 98.75]